Protein AF-A0A1D1UGX8-F1 (afdb_monomer)

InterPro domains:
  IPR016024 Armadillo-type fold [SSF48371] (2-102)

Nearest PDB structures (foldseek):
  6lst-assembly1_A  TM=8.456E-01  e=6.135E-01  Saccharomyces cerevisiae S288C
  3gq2-assembly1_A  TM=8.595E-01  e=1.294E+00  Bos taurus
  3gq2-assembly1_B  TM=8.162E-01  e=2.047E+00  Bos taurus
  5xgc-assembly1_A  TM=6.846E-01  e=4.842E+00  Homo sapiens
  2q5d-assembly1_A  TM=8.306E-01  e=6.451E+00  Homo sapiens

Sequence (102 aa):
MENDGVLHIWNLMNMVYHPLVGVHACLAIYPLYVANPKETARVIRTIINPFAPLFRLLDSNDNRVNDAVLHLVCLLTQDDDLLAMMSDVGFCPAVSRHIKSE

pLDDT: mean 89.0, std 9.3, range [46.5, 96.62]

Structure (mmCIF, N/CA/C/O backbone):
data_AF-A0A1D1UGX8-F1
#
_entry.id   AF-A0A1D1UGX8-F1
#
loop_
_atom_sit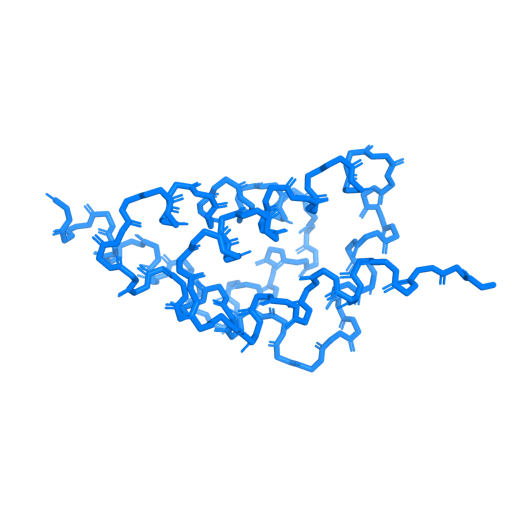e.group_PDB
_atom_site.id
_atom_site.type_symbol
_atom_site.label_atom_id
_atom_site.label_alt_id
_atom_site.label_comp_id
_atom_site.label_asym_id
_atom_site.label_entity_id
_atom_site.label_seq_id
_atom_site.pdbx_PDB_ins_code
_atom_site.Cartn_x
_atom_site.Cartn_y
_atom_site.Cartn_z
_atom_site.occupancy
_atom_site.B_iso_or_equiv
_atom_site.auth_seq_id
_atom_site.auth_comp_id
_atom_site.auth_asym_id
_atom_site.auth_atom_id
_atom_site.pdbx_PDB_model_num
ATOM 1 N N . MET A 1 1 ? 11.738 7.641 -19.676 1.00 46.50 1 MET A N 1
ATOM 2 C CA . MET A 1 1 ? 10.389 8.079 -19.237 1.00 46.50 1 MET A CA 1
ATOM 3 C C . MET A 1 1 ? 9.756 6.976 -18.393 1.00 46.50 1 MET A C 1
ATOM 5 O O . MET A 1 1 ? 8.625 6.572 -18.629 1.00 46.50 1 MET A O 1
ATOM 9 N N . GLU A 1 2 ? 10.508 6.424 -17.447 1.00 51.19 2 GLU A N 1
ATOM 10 C CA . GLU A 1 2 ? 10.139 5.179 -16.775 1.00 51.19 2 GLU A CA 1
ATOM 11 C C . GLU A 1 2 ? 9.655 5.511 -15.360 1.00 51.19 2 GLU A C 1
ATOM 13 O O . GLU A 1 2 ? 10.371 6.150 -14.596 1.00 51.19 2 GLU A O 1
ATOM 18 N N . ASN A 1 3 ? 8.428 5.080 -15.048 1.00 60.31 3 ASN A N 1
ATOM 19 C CA . ASN A 1 3 ? 7.800 5.028 -13.716 1.00 60.31 3 ASN A CA 1
ATOM 20 C C . ASN A 1 3 ? 6.958 6.205 -13.204 1.00 60.31 3 ASN A C 1
ATOM 22 O O . ASN A 1 3 ? 6.524 6.179 -12.052 1.00 60.31 3 ASN A O 1
ATOM 26 N N . ASP A 1 4 ? 6.546 7.123 -14.081 1.00 76.06 4 ASP A N 1
ATOM 27 C CA . ASP A 1 4 ? 5.472 8.074 -13.749 1.00 76.06 4 ASP A CA 1
ATOM 28 C C . ASP A 1 4 ? 4.142 7.374 -13.416 1.00 76.06 4 ASP A C 1
ATOM 30 O O . ASP A 1 4 ? 3.357 7.902 -12.636 1.00 76.06 4 ASP A O 1
ATOM 34 N N . GLY A 1 5 ? 3.874 6.180 -13.960 1.00 88.06 5 GLY A N 1
ATOM 35 C CA . GLY A 1 5 ? 2.588 5.489 -13.790 1.00 88.06 5 GLY A CA 1
ATOM 36 C C . GLY A 1 5 ? 2.270 5.094 -12.344 1.00 88.06 5 GLY A C 1
ATOM 37 O O . GLY A 1 5 ? 1.183 5.404 -11.858 1.00 88.06 5 GLY A O 1
ATOM 38 N N . VAL A 1 6 ? 3.220 4.463 -11.640 1.00 92.25 6 VAL A N 1
ATOM 39 C CA . VAL A 1 6 ? 3.048 4.079 -10.223 1.00 92.25 6 VAL A CA 1
ATOM 40 C C . VAL A 1 6 ? 2.815 5.324 -9.378 1.00 92.25 6 VAL A C 1
ATOM 42 O O . VAL A 1 6 ? 1.864 5.361 -8.605 1.00 92.25 6 VAL A O 1
ATOM 45 N N . LEU A 1 7 ? 3.629 6.366 -9.573 1.00 91.94 7 LEU A N 1
ATOM 46 C CA . LEU A 1 7 ? 3.506 7.626 -8.846 1.00 91.94 7 LEU A CA 1
ATOM 47 C C . LEU A 1 7 ? 2.163 8.322 -9.115 1.00 91.94 7 LEU A C 1
ATOM 49 O O . LEU A 1 7 ? 1.509 8.772 -8.177 1.00 91.94 7 LEU A O 1
ATOM 53 N N . HIS A 1 8 ? 1.718 8.385 -10.374 1.00 91.50 8 HIS A N 1
ATOM 54 C CA . HIS A 1 8 ? 0.422 8.964 -10.735 1.00 91.50 8 HIS A CA 1
ATOM 55 C C . HIS A 1 8 ? -0.732 8.209 -10.077 1.00 91.50 8 HIS A C 1
ATOM 57 O O . HIS A 1 8 ? -1.587 8.839 -9.458 1.00 91.50 8 HIS A O 1
ATOM 63 N N . ILE A 1 9 ? -0.741 6.874 -10.153 1.00 92.56 9 ILE A N 1
ATOM 64 C CA . ILE A 1 9 ? -1.770 6.052 -9.501 1.00 92.56 9 ILE A CA 1
ATOM 65 C C . ILE A 1 9 ? -1.723 6.243 -7.984 1.00 92.56 9 ILE A C 1
ATOM 67 O O . ILE A 1 9 ? -2.767 6.396 -7.350 1.00 92.56 9 ILE A O 1
ATOM 71 N N . TRP A 1 10 ? -0.528 6.317 -7.395 1.00 91.81 10 TRP A N 1
ATOM 72 C CA . TRP A 1 10 ? -0.381 6.574 -5.966 1.00 91.81 10 TRP A CA 1
ATOM 73 C C . TRP A 1 10 ? -0.970 7.922 -5.556 1.00 91.81 10 TRP A C 1
ATOM 75 O O . TRP A 1 10 ? -1.673 8.032 -4.552 1.00 91.81 10 TRP A O 1
ATOM 85 N N . ASN A 1 11 ? -0.749 8.949 -6.374 1.00 88.94 11 ASN A N 1
ATOM 86 C CA . ASN A 1 11 ? -1.306 10.277 -6.156 1.00 88.94 11 ASN A CA 1
ATOM 87 C C . ASN A 1 11 ? -2.835 10.311 -6.300 1.00 88.94 11 ASN A C 1
ATOM 89 O O . ASN A 1 11 ? -3.480 11.094 -5.603 1.00 88.94 11 ASN A O 1
ATOM 93 N N . LEU A 1 12 ? -3.443 9.430 -7.105 1.00 88.81 12 LEU A N 1
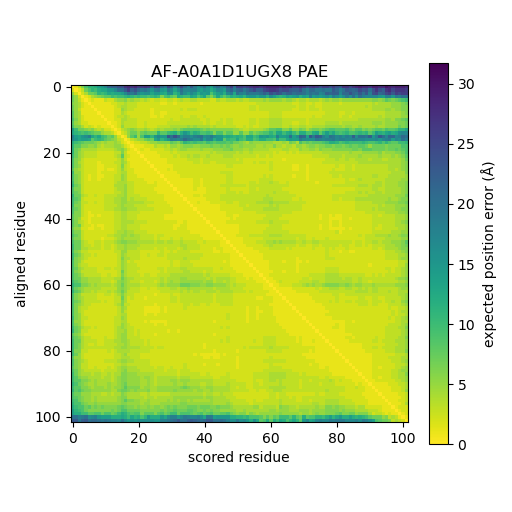ATOM 94 C CA . LEU A 1 12 ? -4.906 9.296 -7.153 1.00 88.81 12 LEU A CA 1
ATOM 95 C C . LEU A 1 12 ? -5.484 8.852 -5.801 1.00 88.81 12 LEU A C 1
ATOM 97 O O . LEU A 1 12 ? -6.541 9.346 -5.415 1.00 88.81 12 LEU A O 1
ATOM 101 N N . MET A 1 13 ? -4.768 8.018 -5.033 1.00 87.31 13 MET A N 1
ATOM 102 C CA . MET A 1 13 ? -5.162 7.658 -3.658 1.00 87.31 13 MET A CA 1
ATOM 103 C C . MET A 1 13 ? -5.097 8.852 -2.685 1.00 87.31 13 MET A C 1
ATOM 105 O O . MET A 1 13 ? -5.731 8.843 -1.626 1.00 87.31 13 MET A O 1
ATOM 109 N N . ASN A 1 14 ? -4.349 9.906 -3.028 1.00 75.19 14 ASN A N 1
ATOM 110 C CA . ASN A 1 14 ? -4.304 11.144 -2.250 1.00 75.19 14 ASN A CA 1
ATOM 111 C C . ASN A 1 14 ? -5.437 12.119 -2.579 1.00 75.19 14 ASN A C 1
ATOM 113 O O . ASN A 1 14 ? -5.824 12.905 -1.718 1.00 75.19 14 ASN A O 1
ATOM 117 N N . MET A 1 15 ? -5.993 12.044 -3.787 1.00 68.94 15 MET A N 1
ATOM 118 C CA . MET A 1 15 ? -7.024 12.957 -4.290 1.00 68.94 15 MET A CA 1
ATOM 119 C C . MET A 1 15 ? -8.424 12.332 -4.269 1.00 68.94 15 MET A C 1
ATOM 121 O O . MET A 1 15 ? -9.269 12.627 -5.114 1.00 68.94 15 MET A O 1
ATOM 125 N N . VAL A 1 16 ? -8.676 11.428 -3.322 1.00 62.72 16 VAL A N 1
ATOM 126 C CA . VAL A 1 16 ? -9.926 10.666 -3.256 1.00 62.72 16 VAL A CA 1
ATOM 127 C C . VAL A 1 16 ? -11.072 11.575 -2.815 1.00 62.72 16 VAL A C 1
ATOM 129 O O . VAL A 1 16 ? -11.317 11.771 -1.631 1.00 62.72 16 VAL A O 1
ATOM 132 N N . TYR A 1 17 ? -11.797 12.111 -3.797 1.00 66.56 17 TYR A N 1
ATOM 133 C CA . TYR A 1 17 ? -13.111 12.737 -3.608 1.00 66.56 17 TYR A CA 1
ATOM 134 C C . TYR A 1 17 ? -14.255 11.712 -3.699 1.00 66.56 17 TYR A C 1
ATOM 136 O O . TYR A 1 17 ? -15.374 12.000 -3.283 1.00 66.56 17 TYR A O 1
ATOM 144 N N . HIS A 1 18 ? -13.982 10.516 -4.240 1.00 80.38 18 HIS A N 1
ATOM 145 C CA . HIS A 1 18 ? -14.965 9.452 -4.440 1.00 80.38 18 HIS A CA 1
ATOM 146 C C . HIS A 1 18 ? -14.383 8.073 -4.067 1.00 80.38 18 HIS A C 1
ATOM 148 O O . HIS A 1 18 ? -13.350 7.707 -4.634 1.00 80.38 18 HIS A O 1
ATOM 154 N N . PRO A 1 19 ? -15.047 7.262 -3.215 1.00 80.19 19 PRO A N 1
ATOM 155 C CA . PRO A 1 19 ? -14.535 5.968 -2.735 1.00 80.19 19 PRO A CA 1
ATOM 156 C C . PRO A 1 19 ? -14.024 5.031 -3.839 1.00 80.19 19 PRO A C 1
ATOM 158 O O . PRO A 1 19 ? -12.939 4.466 -3.727 1.00 80.19 19 PRO A O 1
ATOM 161 N N . LEU A 1 20 ? -14.747 4.940 -4.963 1.00 85.25 20 LEU A N 1
ATOM 162 C CA . LEU A 1 20 ? -14.336 4.116 -6.113 1.00 85.25 20 LEU A CA 1
ATOM 163 C C . LEU A 1 20 ? -12.977 4.506 -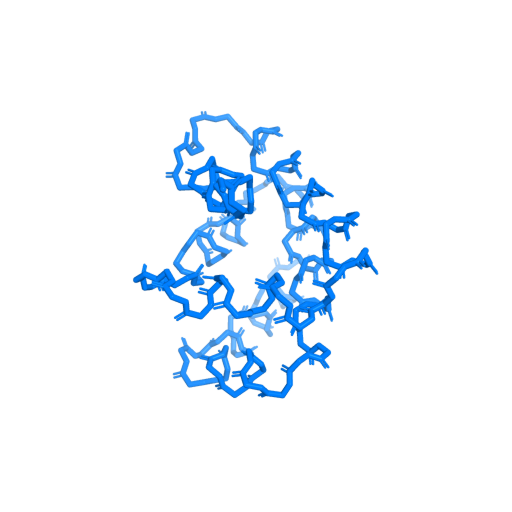6.717 1.00 85.25 20 LEU A C 1
ATOM 165 O O . LEU A 1 20 ? -12.288 3.635 -7.237 1.00 85.25 20 LEU A O 1
ATOM 169 N N . VAL A 1 21 ? -12.563 5.776 -6.644 1.00 88.12 21 VAL A N 1
ATOM 170 C CA . VAL A 1 21 ? -11.226 6.184 -7.114 1.00 88.12 21 VAL A CA 1
ATOM 171 C C . VAL A 1 21 ? -10.151 5.553 -6.234 1.00 88.12 21 VAL A C 1
ATOM 173 O O . VAL A 1 21 ? -9.172 5.039 -6.764 1.00 88.12 21 VAL A O 1
ATOM 176 N N . GLY A 1 22 ? -10.366 5.521 -4.914 1.00 87.75 22 GLY A N 1
ATOM 177 C CA . GLY A 1 22 ? -9.480 4.830 -3.975 1.00 87.75 22 GLY A CA 1
ATOM 178 C C . GLY A 1 22 ? -9.389 3.336 -4.280 1.00 87.75 22 GLY A C 1
ATOM 179 O O . GLY A 1 22 ? -8.290 2.823 -4.465 1.00 87.75 22 GLY A O 1
ATOM 180 N N . VAL A 1 23 ? -10.539 2.667 -4.447 1.00 90.56 23 VAL A N 1
ATOM 181 C CA . VAL A 1 23 ? -10.603 1.237 -4.813 1.00 90.56 23 VAL A CA 1
ATOM 182 C C . VAL A 1 23 ? -9.806 0.957 -6.086 1.00 90.56 23 VAL A C 1
ATOM 184 O O . VAL A 1 23 ? -8.911 0.114 -6.095 1.00 90.56 23 VAL A O 1
ATOM 187 N N . HIS A 1 24 ? -10.104 1.672 -7.173 1.00 92.88 24 HIS A N 1
ATOM 188 C CA . HIS A 1 24 ? -9.457 1.423 -8.458 1.00 92.88 24 HIS A CA 1
ATOM 189 C C . HIS A 1 24 ? -7.975 1.785 -8.451 1.00 92.88 24 HIS A C 1
ATOM 191 O O . HIS A 1 24 ? -7.192 1.082 -9.083 1.00 92.88 24 HIS A O 1
ATOM 197 N N . ALA A 1 25 ? -7.569 2.826 -7.721 1.00 92.81 25 ALA A N 1
ATOM 198 C CA . ALA A 1 25 ? -6.162 3.165 -7.573 1.00 92.81 25 ALA A CA 1
ATOM 199 C C . ALA A 1 25 ? -5.397 2.065 -6.818 1.00 92.81 25 ALA A C 1
ATOM 201 O O . ALA A 1 25 ? -4.349 1.635 -7.295 1.00 92.81 25 ALA A O 1
ATOM 202 N N . CYS A 1 26 ? -5.945 1.537 -5.715 1.00 93.25 26 CYS A N 1
ATOM 203 C CA . CYS A 1 26 ? -5.342 0.406 -5.005 1.00 93.25 26 CYS A CA 1
ATOM 204 C C . CYS A 1 26 ? -5.202 -0.826 -5.913 1.00 93.25 26 CYS A C 1
ATOM 206 O O . CYS A 1 26 ? -4.130 -1.426 -5.991 1.00 93.25 26 CYS A O 1
ATOM 208 N N . LEU A 1 27 ? -6.259 -1.169 -6.657 1.00 93.38 27 LEU A N 1
ATOM 209 C CA . LEU A 1 27 ? -6.257 -2.315 -7.571 1.00 93.38 27 LEU A CA 1
ATOM 210 C C . LEU A 1 27 ? -5.314 -2.127 -8.768 1.00 93.38 27 LEU A C 1
ATOM 212 O O . LEU A 1 27 ? -4.718 -3.096 -9.231 1.00 93.38 27 LEU A O 1
ATOM 216 N N . ALA A 1 28 ? -5.143 -0.900 -9.264 1.00 93.88 28 ALA A N 1
ATOM 217 C CA . ALA A 1 28 ? -4.271 -0.609 -10.401 1.00 93.88 28 ALA A CA 1
ATOM 218 C C . ALA A 1 28 ? -2.776 -0.758 -10.071 1.00 93.88 28 ALA A C 1
ATOM 220 O O . ALA A 1 28 ? -1.978 -1.001 -10.976 1.00 93.88 28 ALA A O 1
ATOM 221 N N . ILE A 1 29 ? -2.387 -0.672 -8.793 1.00 94.25 29 ILE A N 1
ATOM 222 C CA . ILE A 1 29 ? -1.011 -0.965 -8.368 1.00 94.25 29 ILE A CA 1
ATOM 223 C C . ILE A 1 29 ? -0.684 -2.453 -8.507 1.00 94.25 29 ILE A C 1
ATOM 225 O O . ILE A 1 29 ? 0.445 -2.787 -8.864 1.00 94.25 29 ILE A O 1
ATOM 229 N N . TYR A 1 30 ? -1.649 -3.346 -8.275 1.00 93.81 30 TYR A N 1
ATOM 230 C CA . TYR A 1 30 ? -1.422 -4.793 -8.284 1.00 93.81 30 TYR A CA 1
ATOM 231 C C . TYR A 1 30 ? -0.704 -5.305 -9.548 1.00 93.81 30 TYR A C 1
ATOM 233 O O . TYR A 1 30 ? 0.371 -5.896 -9.416 1.00 93.81 30 TYR A O 1
ATOM 241 N N . PRO A 1 31 ? -1.210 -5.070 -10.779 1.00 93.00 31 PRO A N 1
ATOM 242 C CA . PRO A 1 31 ? -0.542 -5.558 -11.984 1.00 93.00 31 PRO A CA 1
ATOM 243 C C . PRO A 1 31 ? 0.842 -4.928 -12.201 1.00 93.00 31 PRO A C 1
ATOM 245 O O . PRO A 1 31 ? 1.722 -5.591 -12.744 1.00 93.00 31 PRO A O 1
ATOM 248 N N . LEU A 1 32 ? 1.064 -3.684 -11.758 1.00 92.56 32 LEU A N 1
ATOM 249 C CA . LEU A 1 32 ? 2.371 -3.022 -11.857 1.00 92.56 32 LEU A CA 1
ATOM 250 C C . LEU A 1 32 ? 3.389 -3.666 -10.916 1.00 92.56 32 LEU A C 1
ATOM 252 O O . LEU A 1 32 ? 4.509 -3.974 -11.326 1.00 92.56 32 LEU A O 1
ATOM 256 N N . TYR A 1 33 ? 2.967 -3.940 -9.682 1.00 93.56 33 TYR A N 1
ATOM 257 C CA . TYR A 1 33 ? 3.794 -4.621 -8.700 1.00 93.56 33 TYR A CA 1
ATOM 258 C C . TYR A 1 33 ? 4.127 -6.044 -9.151 1.00 93.56 33 TYR A C 1
ATOM 260 O O . TYR A 1 33 ? 5.285 -6.425 -9.109 1.00 93.56 33 TYR A O 1
ATOM 268 N N . VAL A 1 34 ? 3.159 -6.817 -9.654 1.00 92.19 34 VAL A N 1
ATOM 269 C CA . VAL A 1 34 ? 3.417 -8.180 -10.159 1.00 92.19 34 VAL A CA 1
ATOM 270 C C . VAL A 1 34 ? 4.363 -8.172 -11.364 1.00 92.19 34 VAL A C 1
ATOM 272 O O . VAL A 1 34 ? 5.219 -9.048 -11.472 1.00 92.19 34 VAL A O 1
ATOM 275 N N . ALA A 1 35 ? 4.249 -7.183 -12.256 1.00 93.75 35 ALA A N 1
ATOM 276 C CA . ALA A 1 35 ? 5.131 -7.064 -13.415 1.00 93.75 35 ALA A CA 1
ATOM 277 C C . ALA A 1 35 ? 6.574 -6.700 -13.027 1.00 93.75 35 ALA A C 1
ATOM 279 O O . ALA A 1 35 ? 7.518 -7.194 -13.646 1.00 93.75 35 ALA A O 1
ATOM 280 N N . ASN A 1 36 ? 6.760 -5.836 -12.022 1.00 94.25 36 ASN A N 1
ATOM 281 C CA . ASN A 1 36 ? 8.082 -5.457 -11.530 1.00 94.25 36 ASN A CA 1
ATOM 282 C C . ASN A 1 36 ? 8.046 -5.049 -10.039 1.00 94.25 36 ASN A C 1
ATOM 284 O O . ASN A 1 36 ? 7.958 -3.851 -9.732 1.00 94.25 36 ASN A O 1
ATOM 288 N N . PRO A 1 37 ? 8.152 -6.019 -9.105 1.00 93.75 37 PRO A N 1
ATOM 289 C CA . PRO A 1 37 ? 8.001 -5.755 -7.672 1.00 93.75 37 PRO A CA 1
ATOM 290 C C . PRO A 1 37 ? 9.068 -4.799 -7.145 1.00 93.75 37 PRO A C 1
ATOM 292 O O . PRO A 1 37 ? 8.757 -3.818 -6.474 1.00 93.75 37 PRO A O 1
ATOM 295 N N . LYS A 1 38 ? 10.331 -5.042 -7.525 1.00 93.94 38 LYS A N 1
ATOM 296 C CA . LYS A 1 38 ? 11.485 -4.259 -7.065 1.00 93.94 38 LYS A CA 1
ATOM 297 C C . LYS A 1 38 ? 11.370 -2.796 -7.468 1.00 93.94 38 LYS A C 1
ATOM 299 O O . LYS A 1 38 ? 11.595 -1.917 -6.643 1.00 93.94 38 LYS A O 1
ATOM 304 N N . GLU A 1 39 ? 11.020 -2.532 -8.725 1.00 93.88 39 GLU A N 1
ATOM 305 C CA . GLU A 1 39 ? 10.919 -1.158 -9.209 1.00 93.88 39 GLU A CA 1
ATOM 306 C C . GLU A 1 39 ? 9.687 -0.447 -8.654 1.00 93.88 39 GLU A C 1
ATOM 308 O O . GLU A 1 39 ? 9.780 0.705 -8.238 1.00 93.88 39 GLU A O 1
ATOM 313 N N . THR A 1 40 ? 8.550 -1.139 -8.568 1.00 94.50 40 THR A N 1
ATOM 314 C CA . THR A 1 40 ? 7.338 -0.572 -7.966 1.00 94.50 40 THR A CA 1
ATOM 315 C C . THR A 1 40 ? 7.589 -0.196 -6.506 1.00 94.50 40 THR A C 1
ATOM 317 O O . THR A 1 40 ? 7.298 0.930 -6.101 1.00 94.50 40 THR A O 1
ATOM 320 N N . ALA A 1 41 ? 8.217 -1.088 -5.733 1.00 95.25 41 ALA A N 1
ATOM 321 C CA . ALA A 1 41 ? 8.609 -0.812 -4.357 1.00 95.25 41 ALA A CA 1
ATOM 322 C C . ALA A 1 41 ? 9.623 0.335 -4.264 1.00 95.25 41 ALA A C 1
ATOM 324 O O . ALA A 1 41 ? 9.484 1.207 -3.405 1.00 95.25 41 ALA A O 1
ATOM 325 N N . ARG A 1 42 ? 10.619 0.385 -5.161 1.00 95.12 42 ARG A N 1
ATOM 326 C CA . ARG A 1 42 ? 11.585 1.493 -5.232 1.00 95.12 42 ARG A CA 1
ATOM 327 C C . ARG A 1 42 ? 10.874 2.830 -5.430 1.00 95.12 42 ARG A C 1
ATOM 329 O O . ARG A 1 42 ? 11.180 3.775 -4.713 1.00 95.12 42 ARG A O 1
ATOM 336 N N . VAL A 1 43 ? 9.919 2.911 -6.356 1.00 94.88 43 VAL A N 1
ATOM 337 C CA . VAL A 1 43 ? 9.151 4.138 -6.622 1.00 94.88 43 VAL A CA 1
ATOM 338 C C . VAL A 1 43 ? 8.344 4.545 -5.395 1.00 94.88 43 VAL A C 1
ATOM 340 O O . VAL A 1 43 ? 8.436 5.695 -4.974 1.00 94.88 43 VAL A O 1
ATOM 343 N N . ILE A 1 44 ? 7.620 3.615 -4.769 1.00 94.19 44 ILE A N 1
ATOM 344 C CA . ILE A 1 44 ? 6.820 3.899 -3.567 1.00 94.19 44 ILE A CA 1
ATOM 345 C C . ILE A 1 44 ? 7.696 4.453 -2.438 1.00 94.19 44 ILE A C 1
ATOM 347 O O . ILE A 1 44 ? 7.319 5.429 -1.796 1.00 94.19 44 ILE A O 1
ATOM 351 N N . ARG A 1 45 ? 8.902 3.907 -2.245 1.00 93.88 45 ARG A N 1
ATOM 352 C CA . ARG A 1 45 ? 9.866 4.399 -1.246 1.00 93.88 45 ARG A CA 1
ATOM 353 C C . ARG A 1 45 ? 10.360 5.823 -1.503 1.00 93.88 45 ARG A C 1
ATOM 355 O O . ARG A 1 45 ? 10.800 6.480 -0.566 1.00 93.88 45 ARG A O 1
ATOM 362 N N . THR A 1 46 ? 10.281 6.319 -2.740 1.00 93.06 46 THR A N 1
ATOM 363 C CA . THR A 1 46 ? 10.622 7.720 -3.056 1.00 93.06 46 THR A CA 1
ATOM 364 C C . THR A 1 46 ? 9.493 8.708 -2.764 1.00 93.06 46 THR A C 1
ATOM 366 O O . THR A 1 46 ? 9.723 9.917 -2.768 1.00 93.06 46 THR A O 1
ATOM 369 N N . ILE A 1 47 ? 8.276 8.223 -2.502 1.00 92.19 47 ILE A N 1
ATOM 370 C CA . ILE A 1 47 ? 7.123 9.071 -2.201 1.00 92.19 47 ILE A CA 1
ATOM 371 C C . ILE A 1 47 ? 7.255 9.594 -0.770 1.00 92.19 47 ILE A C 1
ATOM 373 O O . ILE A 1 47 ? 7.463 8.831 0.170 1.00 92.19 47 ILE A O 1
ATOM 377 N N . ILE A 1 48 ? 7.089 10.905 -0.586 1.00 89.81 48 ILE A N 1
ATOM 378 C CA . ILE A 1 48 ? 7.024 11.512 0.747 1.00 89.81 48 ILE A CA 1
ATOM 379 C C . ILE A 1 48 ? 5.735 11.039 1.429 1.00 89.81 48 ILE A C 1
ATOM 381 O O . ILE A 1 48 ? 4.643 11.258 0.908 1.00 89.81 48 ILE A O 1
ATOM 385 N N . ASN A 1 49 ? 5.861 10.424 2.608 1.00 89.88 49 ASN A N 1
ATOM 386 C CA . ASN A 1 49 ? 4.749 9.856 3.383 1.00 89.88 49 ASN A CA 1
ATOM 387 C C . ASN A 1 49 ? 3.886 8.864 2.569 1.00 89.88 49 ASN A C 1
ATOM 389 O O . ASN A 1 49 ? 2.677 9.072 2.421 1.00 89.88 49 ASN A O 1
ATOM 393 N N . PRO A 1 50 ? 4.470 7.756 2.069 1.00 92.19 50 PRO A N 1
ATOM 394 C CA . PRO A 1 50 ? 3.826 6.886 1.081 1.00 92.19 50 PRO A CA 1
ATOM 395 C C . PRO A 1 50 ? 2.537 6.232 1.594 1.00 92.19 50 PRO A C 1
ATOM 397 O O . PRO A 1 50 ? 1.635 5.946 0.811 1.00 92.19 50 PRO A O 1
ATOM 400 N N . PHE A 1 51 ? 2.420 6.020 2.906 1.00 93.31 51 PHE A N 1
ATOM 401 C CA . PHE A 1 51 ? 1.309 5.275 3.509 1.00 93.31 51 PHE A CA 1
ATOM 402 C C . PHE A 1 51 ? 0.200 6.156 4.091 1.00 93.31 51 PHE A C 1
ATOM 404 O O . PHE A 1 51 ? -0.847 5.636 4.469 1.00 93.31 51 PHE A O 1
ATOM 411 N N . ALA A 1 52 ? 0.373 7.483 4.119 1.00 91.00 52 ALA A N 1
ATOM 412 C CA . ALA A 1 52 ? -0.676 8.417 4.533 1.00 91.00 52 ALA A CA 1
ATOM 413 C C . ALA A 1 52 ? -2.025 8.202 3.805 1.00 91.00 52 ALA A C 1
ATOM 415 O O . ALA A 1 52 ? -3.056 8.173 4.483 1.00 91.00 52 ALA A O 1
ATOM 416 N N . PRO A 1 53 ? -2.070 8.002 2.468 1.00 91.19 53 PRO A N 1
ATOM 417 C CA . PRO A 1 53 ? -3.326 7.677 1.796 1.00 91.19 53 PRO A CA 1
ATOM 418 C C . PRO A 1 53 ? -3.943 6.358 2.254 1.00 91.19 53 PRO A C 1
ATOM 420 O O . PRO A 1 53 ? -5.162 6.282 2.352 1.00 91.19 53 PRO A O 1
ATOM 423 N N . LEU A 1 54 ? -3.131 5.348 2.571 1.00 92.56 54 LEU A N 1
ATOM 424 C CA . LEU A 1 54 ? -3.634 4.041 2.989 1.00 92.56 54 LEU A CA 1
ATOM 425 C C . LEU A 1 54 ? -4.310 4.115 4.360 1.00 92.56 54 LEU A C 1
ATOM 427 O O . LEU A 1 54 ? -5.392 3.565 4.516 1.00 92.56 54 LEU A O 1
ATOM 431 N N . PHE A 1 55 ? -3.735 4.853 5.316 1.00 91.19 55 PHE A N 1
ATOM 432 C CA . PHE A 1 55 ? -4.386 5.101 6.608 1.00 91.19 55 PHE A CA 1
ATOM 433 C C . PHE A 1 55 ? -5.745 5.780 6.437 1.00 91.19 55 PHE A C 1
ATOM 435 O O . PHE A 1 55 ? -6.744 5.307 6.962 1.00 91.19 55 PHE A O 1
ATOM 442 N N . ARG A 1 56 ? -5.796 6.853 5.642 1.00 89.69 56 ARG A N 1
ATOM 443 C CA . ARG A 1 56 ? -7.044 7.581 5.390 1.00 89.69 56 ARG A CA 1
ATOM 444 C C . ARG A 1 56 ? -8.100 6.711 4.707 1.00 89.69 56 ARG A C 1
ATOM 446 O O . ARG A 1 56 ? -9.281 6.864 4.991 1.00 89.69 56 ARG A O 1
ATOM 453 N N . LEU A 1 57 ? -7.690 5.852 3.776 1.00 89.94 57 LEU A N 1
ATOM 454 C CA . LEU A 1 57 ? -8.609 4.949 3.089 1.00 89.94 57 LEU A CA 1
ATOM 455 C C . LEU A 1 57 ? -9.092 3.816 4.001 1.00 89.94 57 LEU A C 1
ATOM 457 O O . LEU A 1 57 ? -10.239 3.414 3.866 1.00 89.94 57 LEU A O 1
ATOM 461 N N . LEU A 1 58 ? -8.264 3.350 4.939 1.00 89.69 58 LEU A N 1
ATOM 462 C CA . LEU A 1 58 ? -8.636 2.337 5.933 1.00 89.69 58 LEU A CA 1
ATOM 463 C C . LEU A 1 58 ? -9.689 2.841 6.941 1.00 89.69 58 LEU A C 1
ATOM 465 O O . LEU A 1 58 ? -10.436 2.045 7.501 1.00 89.69 58 LEU A O 1
ATOM 469 N N . ASP A 1 59 ? -9.773 4.158 7.149 1.00 87.31 59 ASP A N 1
ATOM 470 C CA . ASP A 1 59 ? -10.805 4.804 7.975 1.00 87.31 59 ASP A CA 1
ATOM 471 C C . ASP A 1 59 ? -12.145 5.002 7.219 1.00 87.31 59 ASP A C 1
ATOM 473 O O . ASP A 1 59 ? -13.057 5.673 7.707 1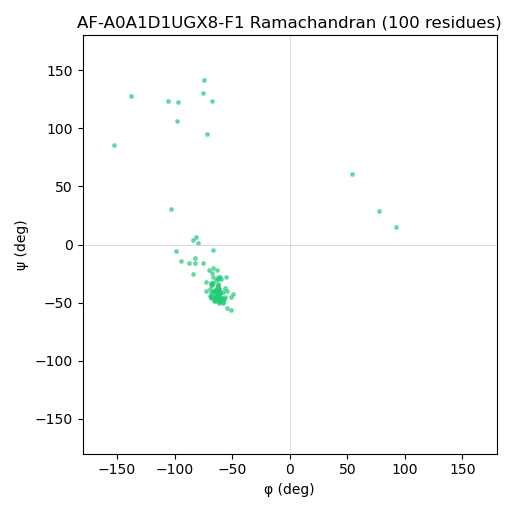.00 87.31 59 ASP A O 1
ATOM 477 N N . SER A 1 60 ? -12.278 4.465 6.001 1.00 87.06 60 SER A N 1
ATOM 478 C CA . SER A 1 60 ? -13.490 4.572 5.184 1.00 87.06 60 SER A CA 1
ATOM 479 C C . SER A 1 60 ? -14.615 3.667 5.701 1.00 87.06 60 SER A C 1
ATOM 481 O O . SER A 1 60 ? -14.399 2.507 6.041 1.00 87.06 60 SER A O 1
ATOM 483 N N . ASN A 1 61 ? -15.858 4.157 5.641 1.00 86.94 61 ASN A N 1
ATOM 484 C CA . ASN A 1 61 ? -17.060 3.350 5.913 1.00 86.94 61 ASN A CA 1
ATOM 485 C C . ASN A 1 61 ? -17.487 2.468 4.718 1.00 86.94 61 ASN A C 1
ATOM 487 O O . ASN A 1 61 ? -18.537 1.831 4.761 1.00 86.94 61 ASN A O 1
ATOM 491 N N . ASP A 1 62 ? -16.738 2.493 3.613 1.00 88.62 62 ASP A N 1
ATOM 492 C CA . ASP A 1 62 ? -16.992 1.664 2.433 1.00 88.62 62 ASP A CA 1
ATOM 493 C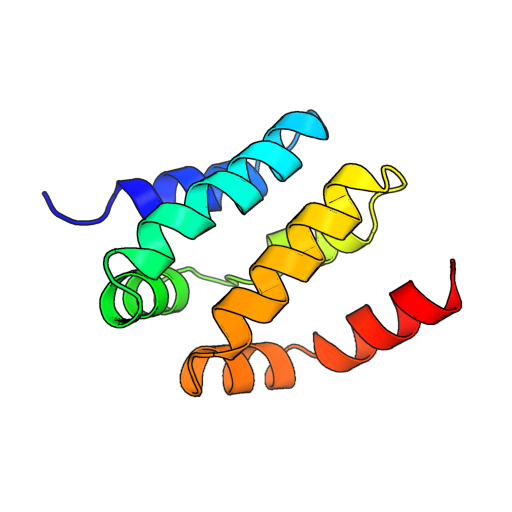 C . ASP A 1 62 ? -16.083 0.433 2.466 1.00 88.62 62 ASP A C 1
ATOM 495 O O . ASP A 1 62 ? -14.891 0.537 2.167 1.00 88.62 62 ASP A O 1
ATOM 499 N N . ASN A 1 63 ? -16.655 -0.733 2.767 1.00 89.88 63 ASN A N 1
ATOM 500 C CA . ASN A 1 63 ? -15.911 -1.991 2.888 1.00 89.88 63 ASN A CA 1
ATOM 501 C C . ASN A 1 63 ? -15.101 -2.329 1.630 1.00 89.88 63 ASN A C 1
ATOM 503 O O . ASN A 1 63 ? -14.036 -2.924 1.729 1.00 89.88 63 ASN A O 1
ATOM 507 N N . ARG A 1 64 ? -15.530 -1.884 0.440 1.00 91.94 64 ARG A N 1
ATOM 508 C CA . ARG A 1 64 ? -14.772 -2.117 -0.802 1.00 91.94 64 ARG A CA 1
ATOM 509 C C . ARG A 1 64 ? -13.444 -1.367 -0.806 1.00 91.94 64 ARG A C 1
ATOM 511 O O . ARG A 1 64 ? -12.480 -1.834 -1.406 1.00 91.94 64 ARG A O 1
ATOM 518 N N . VAL A 1 65 ? -13.404 -0.187 -0.182 1.00 91.44 65 VAL A N 1
ATOM 519 C CA . VAL A 1 65 ? -12.165 0.577 0.007 1.00 91.44 65 VAL A CA 1
ATOM 520 C C . VAL A 1 65 ? -11.263 -0.168 0.981 1.00 91.44 65 VAL A C 1
ATOM 522 O O . VAL A 1 65 ? -10.092 -0.363 0.671 1.00 91.44 65 VAL A O 1
ATOM 525 N N . ASN A 1 66 ? -11.817 -0.640 2.097 1.00 90.94 66 ASN A N 1
ATOM 526 C CA . ASN A 1 66 ? -11.066 -1.365 3.121 1.00 90.94 66 ASN A CA 1
ATOM 527 C C . ASN A 1 66 ? -10.447 -2.646 2.549 1.00 90.94 66 ASN A C 1
ATOM 529 O O . ASN A 1 66 ? -9.235 -2.832 2.644 1.00 90.94 66 ASN A O 1
ATOM 533 N N . ASP A 1 67 ? -11.237 -3.457 1.841 1.00 92.44 67 ASP A N 1
ATOM 534 C CA . ASP A 1 67 ? -10.774 -4.664 1.150 1.00 92.44 67 ASP A CA 1
ATOM 535 C C . ASP A 1 67 ? -9.638 -4.359 0.164 1.00 92.44 67 ASP A C 1
ATOM 537 O O . ASP A 1 67 ? -8.618 -5.053 0.135 1.00 92.44 67 ASP A O 1
ATOM 541 N N . ALA A 1 68 ? -9.781 -3.297 -0.637 1.00 93.94 68 ALA A N 1
ATOM 542 C CA . ALA A 1 68 ? -8.770 -2.906 -1.615 1.00 93.94 68 ALA A CA 1
ATOM 543 C C . ALA A 1 68 ? -7.467 -2.430 -0.949 1.00 93.94 68 ALA A C 1
ATOM 545 O O . ALA A 1 68 ? -6.377 -2.772 -1.418 1.00 93.94 68 ALA A O 1
ATOM 546 N N . VAL A 1 69 ? -7.565 -1.678 0.152 1.00 93.75 69 VAL A N 1
ATOM 547 C CA . VAL A 1 69 ? -6.409 -1.233 0.942 1.00 93.75 69 VAL A CA 1
ATOM 548 C C . VAL A 1 69 ? -5.711 -2.422 1.585 1.00 93.75 69 VAL A C 1
ATOM 550 O O . VAL A 1 69 ? -4.495 -2.536 1.461 1.00 93.75 69 VAL A O 1
ATOM 553 N N . LEU A 1 70 ? -6.451 -3.324 2.234 1.00 93.56 70 LEU A N 1
ATOM 554 C CA . LEU A 1 70 ? -5.883 -4.504 2.886 1.00 93.56 70 LEU A CA 1
ATOM 555 C C . LEU A 1 70 ? -5.184 -5.415 1.873 1.00 93.56 70 LEU A C 1
ATOM 557 O O . LEU A 1 70 ? -4.061 -5.852 2.123 1.00 93.56 70 LEU A O 1
ATOM 561 N N . HIS A 1 71 ? -5.780 -5.627 0.696 1.00 94.19 71 HIS A N 1
ATOM 562 C CA . HIS A 1 71 ? -5.141 -6.386 -0.379 1.00 94.19 71 HIS A CA 1
ATOM 563 C C . HIS A 1 71 ? -3.830 -5.728 -0.827 1.00 94.19 71 HIS A C 1
ATOM 565 O O . HIS A 1 71 ? -2.798 -6.397 -0.930 1.00 94.19 71 HIS A O 1
ATOM 571 N N . LEU A 1 72 ? -3.847 -4.413 -1.067 1.00 94.81 72 LEU A N 1
ATOM 572 C CA . LEU A 1 72 ? -2.646 -3.675 -1.446 1.00 94.81 72 LEU A CA 1
ATOM 573 C C . LEU A 1 72 ? -1.572 -3.763 -0.353 1.00 94.81 72 LEU A C 1
ATOM 575 O O . LEU A 1 72 ? -0.409 -3.991 -0.660 1.00 94.81 72 LEU A O 1
ATOM 579 N N . VAL A 1 73 ? -1.941 -3.645 0.919 1.00 93.88 73 VAL A N 1
ATOM 580 C CA . VAL A 1 73 ? -1.002 -3.766 2.042 1.00 93.88 73 VAL A CA 1
ATOM 581 C C . VAL A 1 73 ? -0.356 -5.146 2.054 1.00 93.88 73 VAL A C 1
ATOM 583 O O . VAL A 1 73 ? 0.869 -5.224 2.074 1.00 93.88 73 VAL A O 1
ATOM 586 N N . CYS A 1 74 ? -1.140 -6.222 1.944 1.00 93.19 74 CYS A N 1
ATOM 587 C CA . CYS A 1 74 ? -0.608 -7.584 1.862 1.00 93.19 74 CYS A CA 1
ATOM 588 C C . CYS A 1 74 ? 0.409 -7.748 0.723 1.00 93.19 74 CYS A C 1
ATOM 590 O O . CYS A 1 74 ? 1.432 -8.411 0.896 1.00 93.19 74 CYS A O 1
ATOM 592 N N . LEU A 1 75 ? 0.149 -7.128 -0.431 1.00 94.88 75 LEU A N 1
ATOM 593 C CA . LEU A 1 75 ? 1.065 -7.145 -1.568 1.00 94.88 75 LEU A CA 1
ATOM 594 C C . LEU A 1 75 ? 2.382 -6.421 -1.258 1.00 94.88 75 LEU A C 1
ATOM 596 O O . LEU A 1 75 ? 3.457 -6.959 -1.508 1.00 94.88 75 LEU A O 1
ATOM 600 N N . LEU A 1 76 ? 2.300 -5.218 -0.691 1.00 94.25 76 LEU A N 1
ATOM 601 C CA . LEU A 1 76 ? 3.463 -4.378 -0.391 1.00 94.25 76 LEU A CA 1
ATOM 602 C C . LEU A 1 76 ? 4.335 -4.964 0.719 1.00 94.25 76 LEU A C 1
ATOM 604 O O . LEU A 1 76 ? 5.552 -4.835 0.662 1.00 94.25 76 LEU A O 1
ATOM 608 N N . THR A 1 77 ? 3.736 -5.654 1.693 1.00 94.12 77 THR A N 1
ATOM 609 C CA . THR A 1 77 ? 4.475 -6.325 2.776 1.00 94.12 77 THR A CA 1
ATOM 610 C C . THR A 1 77 ? 5.336 -7.502 2.315 1.00 94.12 77 THR A C 1
ATOM 612 O O . THR A 1 77 ? 6.057 -8.073 3.126 1.00 94.12 77 THR A O 1
ATOM 615 N N . GLN A 1 78 ? 5.279 -7.880 1.033 1.00 94.19 78 GLN A N 1
ATOM 616 C CA . GLN A 1 78 ? 6.199 -8.859 0.449 1.00 94.19 78 GLN A CA 1
ATOM 617 C C . GLN A 1 78 ? 7.600 -8.280 0.183 1.00 94.19 78 GLN A C 1
ATOM 619 O O . GLN A 1 78 ? 8.526 -9.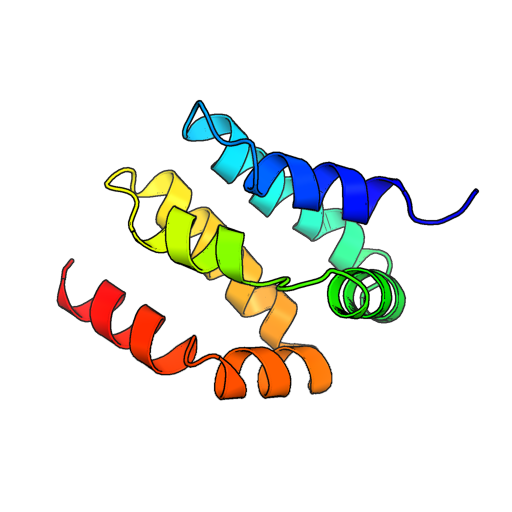045 -0.071 1.00 94.19 78 GLN A O 1
ATOM 624 N N . ASP A 1 79 ? 7.753 -6.952 0.193 1.00 96.25 79 ASP A N 1
ATOM 625 C CA . ASP A 1 79 ? 9.046 -6.267 0.141 1.00 96.25 79 ASP A CA 1
ATOM 626 C C . ASP A 1 79 ? 9.474 -5.882 1.566 1.00 96.25 79 ASP A C 1
ATOM 628 O O . ASP A 1 79 ? 8.743 -5.188 2.276 1.00 96.25 79 ASP A O 1
ATOM 632 N N . ASP A 1 80 ? 10.654 -6.346 1.986 1.00 96.62 80 ASP A N 1
ATOM 633 C CA . ASP A 1 80 ? 11.141 -6.189 3.364 1.00 96.62 80 ASP A CA 1
ATOM 634 C C . ASP A 1 80 ? 11.320 -4.714 3.767 1.00 96.62 80 ASP A C 1
ATOM 636 O O . ASP A 1 80 ? 11.018 -4.344 4.904 1.00 96.62 80 ASP A O 1
ATOM 640 N N . ASP A 1 81 ? 11.759 -3.855 2.837 1.00 96.25 81 ASP A N 1
ATOM 641 C CA . ASP 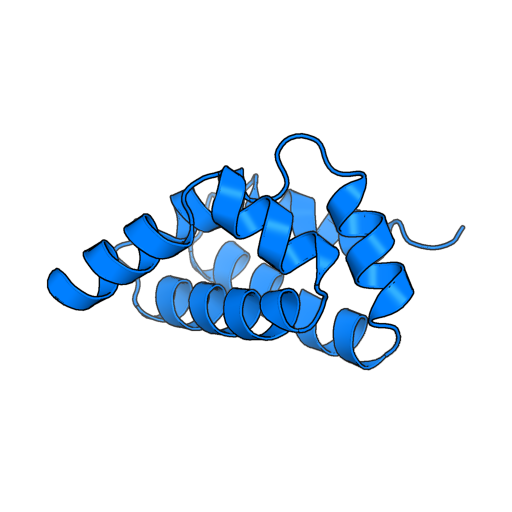A 1 81 ? 11.938 -2.423 3.104 1.00 96.25 81 ASP A CA 1
ATOM 642 C C . ASP A 1 81 ? 10.575 -1.748 3.311 1.00 96.25 81 ASP A C 1
ATOM 644 O O . ASP A 1 81 ? 10.391 -0.969 4.250 1.00 96.25 81 ASP A O 1
ATOM 648 N N . LEU A 1 82 ? 9.593 -2.054 2.455 1.00 96.19 82 LEU A N 1
ATOM 649 C CA . LEU A 1 82 ? 8.231 -1.546 2.614 1.00 96.19 82 LEU A CA 1
ATOM 650 C C . LEU A 1 82 ? 7.577 -2.057 3.901 1.00 96.19 82 LEU A C 1
ATOM 652 O O . LEU A 1 82 ? 6.936 -1.266 4.594 1.00 96.19 82 LEU A O 1
ATOM 656 N N . LEU A 1 83 ? 7.759 -3.332 4.253 1.00 95.88 83 LEU A N 1
ATOM 657 C CA . LEU A 1 83 ? 7.264 -3.900 5.508 1.00 95.88 83 LEU A CA 1
ATOM 658 C C . LEU A 1 83 ? 7.865 -3.188 6.729 1.00 95.88 83 LEU A C 1
ATOM 660 O O . LEU A 1 83 ? 7.130 -2.843 7.662 1.00 95.88 83 LEU A O 1
ATOM 664 N N . ALA A 1 84 ? 9.176 -2.938 6.723 1.00 96.12 84 ALA A N 1
ATOM 665 C CA . ALA A 1 84 ? 9.850 -2.202 7.787 1.00 96.12 84 ALA A CA 1
ATOM 666 C C . ALA A 1 84 ? 9.291 -0.776 7.908 1.00 96.12 84 ALA A C 1
ATOM 668 O O . ALA A 1 84 ? 8.832 -0.381 8.980 1.00 96.12 84 ALA A O 1
ATOM 669 N N . MET A 1 85 ? 9.198 -0.042 6.794 1.00 95.50 85 MET A N 1
ATOM 670 C CA . MET A 1 85 ? 8.648 1.316 6.796 1.00 95.50 85 MET A CA 1
ATOM 671 C C . MET A 1 85 ? 7.179 1.362 7.247 1.00 95.50 85 MET A C 1
ATOM 673 O O . MET A 1 85 ? 6.787 2.28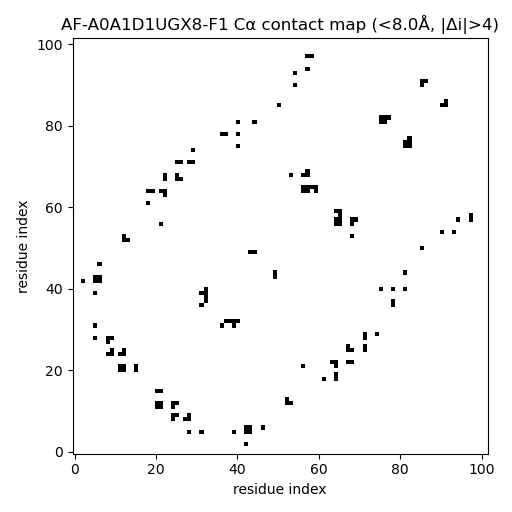0 7.966 1.00 95.50 85 MET A O 1
ATOM 677 N N . MET A 1 86 ? 6.350 0.395 6.839 1.00 95.00 86 MET A N 1
ATOM 678 C CA . MET A 1 86 ? 4.957 0.285 7.292 1.00 95.00 86 MET A CA 1
ATOM 679 C C . MET A 1 86 ? 4.870 0.025 8.799 1.00 95.00 86 MET A C 1
ATOM 681 O O . MET A 1 86 ? 4.006 0.583 9.484 1.00 95.00 86 MET A O 1
ATOM 685 N N . SER A 1 87 ? 5.766 -0.810 9.322 1.00 94.06 87 SER A N 1
ATOM 686 C CA . SER A 1 87 ? 5.848 -1.103 10.752 1.00 94.06 87 SER A CA 1
ATOM 687 C C . SER A 1 87 ? 6.222 0.148 11.549 1.00 94.06 87 SER A C 1
ATOM 689 O O . SER A 1 87 ? 5.549 0.454 12.536 1.00 94.06 87 SER A O 1
ATOM 691 N N . ASP A 1 88 ? 7.204 0.919 11.074 1.00 94.50 88 ASP A N 1
ATOM 692 C CA . ASP A 1 88 ? 7.685 2.147 11.723 1.00 94.50 88 ASP A CA 1
ATOM 693 C C . ASP A 1 88 ? 6.605 3.231 11.830 1.00 94.50 88 ASP A C 1
ATOM 695 O O . ASP A 1 88 ? 6.514 3.930 12.840 1.00 94.50 88 ASP A O 1
ATOM 699 N N . VAL A 1 89 ? 5.738 3.354 10.820 1.00 93.56 89 VAL A N 1
ATOM 700 C CA . VAL A 1 89 ? 4.628 4.325 10.842 1.00 93.56 89 VAL A CA 1
ATOM 701 C C . VAL A 1 89 ? 3.387 3.818 11.585 1.00 93.56 89 VAL A C 1
ATOM 703 O O . VAL A 1 89 ? 2.363 4.499 11.613 1.00 93.56 89 VAL A O 1
ATOM 706 N N . GLY A 1 90 ? 3.443 2.627 12.188 1.00 93.38 90 GLY A N 1
ATOM 707 C CA . GLY A 1 90 ? 2.348 2.081 12.988 1.00 93.38 90 GLY A CA 1
ATOM 708 C C . GLY A 1 90 ? 1.191 1.503 12.168 1.00 93.38 90 GLY A C 1
ATOM 709 O O . GLY A 1 90 ? 0.055 1.474 12.651 1.00 93.38 90 GLY A O 1
ATOM 710 N N . PHE A 1 91 ? 1.457 1.008 10.954 1.00 91.69 91 PHE A N 1
ATOM 711 C CA . PHE A 1 91 ? 0.423 0.409 10.107 1.00 91.69 91 PHE A CA 1
ATOM 712 C C . PHE A 1 91 ? -0.154 -0.881 10.718 1.00 91.69 91 PHE A C 1
ATOM 714 O O . PHE A 1 91 ? -1.369 -1.075 10.727 1.00 91.69 91 PHE A O 1
ATOM 721 N N . CYS A 1 92 ? 0.686 -1.722 11.334 1.00 87.19 92 CYS A N 1
ATOM 722 C CA . CYS A 1 92 ? 0.253 -2.961 11.997 1.00 87.19 92 CYS A CA 1
ATOM 723 C C . CYS A 1 92 ? -0.785 -2.715 13.120 1.00 87.19 92 CYS A C 1
ATOM 725 O O . CYS A 1 92 ? -1.856 -3.330 13.094 1.00 87.19 92 CYS A O 1
ATOM 727 N N . PRO A 1 93 ? -0.552 -1.790 14.077 1.00 91.00 93 PRO A N 1
ATOM 728 C CA . PRO A 1 93 ? -1.585 -1.375 15.026 1.00 91.00 93 PRO A CA 1
ATOM 729 C C . PRO A 1 93 ? -2.875 -0.853 14.380 1.00 91.00 93 PRO A C 1
ATOM 731 O O . PRO A 1 93 ? -3.955 -1.119 14.907 1.00 91.00 93 PRO A O 1
ATOM 734 N N . ALA A 1 94 ? -2.794 -0.117 13.266 1.00 90.81 94 ALA A N 1
ATOM 735 C CA . ALA A 1 94 ? -3.979 0.415 12.592 1.00 90.81 94 ALA A CA 1
ATOM 736 C C . ALA A 1 94 ? -4.848 -0.695 11.987 1.00 90.81 94 ALA A C 1
ATOM 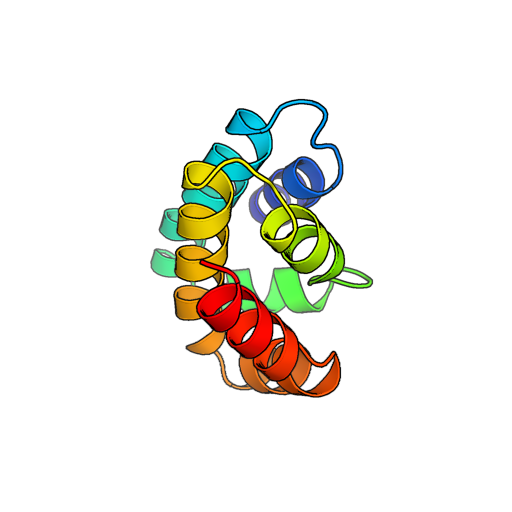738 O O . ALA A 1 94 ? -6.048 -0.725 12.252 1.00 90.81 94 ALA A O 1
ATOM 739 N N . VAL A 1 95 ? -4.239 -1.660 11.293 1.00 88.56 95 VAL A N 1
ATOM 740 C CA . VAL A 1 95 ? -4.946 -2.844 10.775 1.00 88.56 95 VAL A CA 1
ATOM 741 C C . VAL A 1 95 ? -5.565 -3.656 11.917 1.00 88.56 95 VAL A C 1
ATOM 743 O O . VAL A 1 95 ? -6.721 -4.059 11.835 1.00 88.56 95 VAL A O 1
ATOM 746 N N . SER A 1 96 ? -4.845 -3.841 13.030 1.00 88.38 96 SER A N 1
ATOM 747 C CA . SER A 1 96 ? -5.387 -4.557 14.194 1.00 88.38 96 SER A CA 1
ATOM 748 C C . SER A 1 96 ? -6.612 -3.869 14.804 1.00 88.38 96 SER A C 1
ATOM 750 O O . SER A 1 96 ? -7.536 -4.556 15.240 1.00 88.38 96 SER A O 1
ATOM 752 N N . ARG A 1 97 ? -6.634 -2.530 14.857 1.00 89.00 97 ARG A N 1
ATOM 753 C CA . ARG A 1 97 ? -7.814 -1.778 15.312 1.00 89.00 97 ARG A CA 1
ATOM 754 C C . ARG A 1 97 ? -8.979 -1.924 14.342 1.00 89.00 97 ARG A C 1
ATOM 756 O O . ARG A 1 97 ? -10.080 -2.175 14.809 1.00 89.00 97 ARG A O 1
ATOM 763 N N . HIS A 1 98 ? -8.711 -1.822 13.043 1.00 84.88 98 HIS A N 1
ATOM 764 C CA . HIS A 1 98 ? -9.720 -1.948 11.995 1.00 84.88 98 HIS A CA 1
ATOM 765 C C . HIS A 1 98 ? -10.464 -3.292 12.070 1.00 84.88 98 HIS A C 1
ATOM 767 O O . HIS A 1 98 ? -11.686 -3.323 12.130 1.00 84.88 98 HIS A O 1
ATOM 773 N N . ILE A 1 99 ? -9.728 -4.399 12.212 1.00 82.50 99 ILE A N 1
ATOM 774 C CA . ILE A 1 99 ? -10.316 -5.746 12.344 1.00 82.50 99 ILE A CA 1
ATOM 775 C C . ILE A 1 99 ? -11.190 -5.886 13.603 1.00 82.50 99 ILE A C 1
ATOM 777 O O . ILE A 1 99 ? -12.117 -6.682 13.625 1.00 82.50 99 ILE A O 1
ATOM 781 N N . LYS A 1 100 ? -10.892 -5.146 14.677 1.00 82.94 100 LYS A N 1
ATOM 782 C CA . LYS A 1 100 ? -11.676 -5.192 15.925 1.00 82.94 100 LYS A CA 1
ATOM 783 C C . LYS A 1 100 ? -12.934 -4.324 15.886 1.00 82.94 100 LYS A C 1
ATOM 785 O O . LYS A 1 100 ? -13.744 -4.436 16.803 1.00 82.94 100 LYS A O 1
ATOM 790 N N . SER A 1 101 ? -13.027 -3.398 14.932 1.00 75.12 101 SER A N 1
ATOM 791 C CA . SER A 1 101 ? -14.165 -2.486 14.788 1.00 75.12 101 SER A CA 1
ATOM 792 C C . SER A 1 101 ? -15.230 -2.974 13.808 1.00 75.12 101 SER A C 1
ATOM 794 O O . SER A 1 101 ? -16.323 -2.412 13.825 1.00 75.12 101 SER A O 1
ATOM 796 N N . GLU A 1 102 ? -14.916 -3.975 12.981 1.00 59.50 102 GLU A N 1
ATOM 797 C CA . GLU A 1 102 ? -15.908 -4.725 12.195 1.00 59.50 102 GLU A CA 1
ATOM 798 C C . GLU A 1 102 ? -16.655 -5.753 13.058 1.00 59.50 102 GLU A C 1
ATOM 800 O O . GLU A 1 102 ? -17.872 -5.933 12.821 1.00 59.50 102 GLU A O 1
#

Radius of gyration: 12.78 Å; Cα contacts (8 Å, |Δi|>4): 83; chains: 1; bounding box: 29×22×35 Å

Mean predicted aligned error: 4.01 Å

Secondary structure (DSSP, 8-state):
--SHHHHHHHHHHHS-SSHHHHHHHHHHHHHHHHH-HHHHHHHHHHSSSTTHHHHHHHT-S-HHHHHHHHHHHHHHTTSHHHHHHHHHTTHHHHHHHHHHH-

Foldseek 3Di:
DPDPVLVVLLVQLVVPPDLVSLLVSLVVLVVVCVVPVVVSLVNLVPDDVSCVSLLVQCPDPDVSSVVSSVVSLVSQCVDVVSVVVCVVVPVVVSVVVSVVVD

Organism: Ramazzottius varieornatus (NCBI:txid947166)

Solvent-accessible surface area (backbone atoms only — not comparable to full-atom values): 5775 Å² total; per-residue (Å²): 140,84,65,61,62,63,55,52,39,55,49,41,38,67,64,56,87,45,69,67,50,35,26,51,29,38,55,59,46,50,66,50,33,75,75,37,48,70,60,44,51,54,54,48,70,70,43,83,70,65,58,58,41,51,56,62,41,59,72,45,94,47,65,65,32,32,53,29,47,53,52,43,47,62,59,47,53,74,38,69,68,53,34,51,54,40,52,75,74,44,45,63,63,51,54,58,50,52,68,72,74,110